Protein AF-0000000076757953 (afdb_homodimer)

pLDDT: mean 89.38, std 9.61, range [53.97, 97.31]

Structure (mmCIF, N/CA/C/O backbone):
data_AF-0000000076757953-model_v1
#
loop_
_entity.id
_entity.type
_entity.pdbx_description
1 polymer 'DNA-binding helix-turn-helix protein'
#
loop_
_atom_site.group_PDB
_atom_site.id
_atom_site.type_symbol
_atom_site.label_atom_id
_atom_site.label_alt_id
_atom_site.label_comp_id
_atom_site.label_asym_id
_atom_site.label_entity_id
_atom_site.label_seq_id
_atom_site.pdbx_PDB_ins_code
_atom_site.Cartn_x
_atom_site.Cartn_y
_atom_site.Cartn_z
_atom_site.occupancy
_atom_site.B_iso_or_equiv
_atom_site.auth_seq_id
_atom_site.auth_comp_id
_atom_site.auth_asym_id
_atom_site.auth_atom_id
_atom_site.pdbx_PDB_model_num
ATOM 1 N N . MET A 1 1 ? 3.426 8.18 -9.719 1 53.97 1 MET A N 1
ATOM 2 C CA . MET A 1 1 ? 2.107 8.039 -9.102 1 53.97 1 MET A CA 1
ATOM 3 C C . MET A 1 1 ? 1.828 9.188 -8.141 1 53.97 1 MET A C 1
ATOM 5 O O . MET A 1 1 ? 2.66 9.508 -7.289 1 53.97 1 MET A O 1
ATOM 9 N N . GLN A 1 2 ? 1.046 10.18 -8.5 1 62.84 2 GLN A N 1
ATOM 10 C CA . GLN A 1 2 ? 0.715 11.359 -7.707 1 62.84 2 GLN A CA 1
ATOM 11 C C . GLN A 1 2 ? -0.264 11.016 -6.59 1 62.84 2 GLN A C 1
ATOM 13 O O . GLN A 1 2 ? -1.259 10.328 -6.816 1 62.84 2 GLN A O 1
ATOM 18 N N . TYR A 1 3 ? 0.281 11.18 -5.305 1 82.81 3 TYR A N 1
ATOM 19 C CA . TYR A 1 3 ? -0.585 10.922 -4.16 1 82.81 3 TYR A CA 1
ATOM 20 C C . TYR A 1 3 ? -1.484 12.125 -3.881 1 82.81 3 TYR A C 1
ATOM 22 O O . TYR A 1 3 ? -1.346 12.781 -2.85 1 82.81 3 TYR A O 1
ATOM 30 N N . ILE A 1 4 ? -2.432 12.352 -4.867 1 85.38 4 ILE A N 1
ATOM 31 C CA . ILE A 1 4 ? -3.307 13.516 -4.832 1 85.38 4 ILE A CA 1
ATOM 32 C C . ILE A 1 4 ? -4.25 13.422 -3.637 1 85.38 4 ILE A C 1
ATOM 34 O O . ILE A 1 4 ? -4.504 14.414 -2.951 1 85.38 4 ILE A O 1
ATOM 38 N N . ARG A 1 5 ? -4.672 12.289 -3.346 1 90.56 5 ARG A N 1
ATOM 39 C CA . ARG A 1 5 ? -5.613 12.094 -2.25 1 90.56 5 ARG A CA 1
ATOM 40 C C . ARG A 1 5 ? -4.953 12.375 -0.904 1 90.56 5 ARG A C 1
ATOM 42 O O . ARG A 1 5 ? -5.59 12.922 0.004 1 90.56 5 ARG A O 1
ATOM 49 N N . ILE A 1 6 ? -3.73 12.023 -0.863 1 92.19 6 ILE A N 1
ATOM 50 C CA . ILE A 1 6 ? -3 12.258 0.378 1 92.19 6 ILE A CA 1
ATOM 51 C C . ILE A 1 6 ? -2.877 13.758 0.632 1 92.19 6 ILE A C 1
ATOM 53 O O . ILE A 1 6 ? -3.129 14.227 1.743 1 92.19 6 ILE A O 1
ATOM 57 N N . ARG A 1 7 ? -2.572 14.43 -0.395 1 92.38 7 ARG A N 1
ATOM 58 C CA . ARG A 1 7 ? -2.48 15.883 -0.299 1 92.38 7 ARG A CA 1
ATOM 59 C C . ARG A 1 7 ? -3.832 16.484 0.057 1 92.38 7 ARG A C 1
ATOM 61 O O . ARG A 1 7 ? -3.918 17.344 0.938 1 92.38 7 ARG A O 1
ATOM 68 N N . ASN A 1 8 ? -4.855 16.047 -0.659 1 94.25 8 ASN A N 1
ATOM 69 C CA . ASN A 1 8 ? -6.199 16.562 -0.419 1 94.25 8 ASN A CA 1
ATOM 70 C C . ASN A 1 8 ? -6.641 16.328 1.023 1 94.25 8 ASN A C 1
ATOM 72 O O . ASN A 1 8 ? -7.227 17.219 1.65 1 94.25 8 ASN A O 1
ATOM 76 N N . LEU A 1 9 ? -6.434 15.188 1.527 1 94.56 9 LEU A N 1
ATOM 77 C CA . LEU A 1 9 ? -6.793 14.859 2.902 1 94.56 9 LEU A CA 1
ATOM 78 C C . LEU A 1 9 ? -6.062 15.758 3.887 1 94.56 9 LEU A C 1
ATOM 80 O O . LEU A 1 9 ? -6.656 16.25 4.855 1 94.56 9 LEU A O 1
ATOM 84 N N . ARG A 1 10 ? -4.75 15.891 3.6 1 95.5 10 ARG A N 1
ATOM 85 C CA . ARG A 1 10 ? -3.963 16.766 4.465 1 95.5 10 ARG A CA 1
ATOM 86 C C . ARG A 1 10 ? -4.523 18.188 4.469 1 95.5 10 ARG A C 1
ATOM 88 O O . ARG A 1 10 ? -4.688 18.781 5.531 1 95.5 10 ARG A O 1
ATOM 95 N N . GLU A 1 11 ? -4.812 18.719 3.279 1 95.38 11 GLU A N 1
ATOM 96 C CA . GLU A 1 11 ? -5.348 20.062 3.137 1 95.38 11 GLU A CA 1
ATOM 97 C C . GLU A 1 11 ? -6.734 20.188 3.766 1 95.38 11 GLU A C 1
ATOM 99 O O . GLU A 1 11 ? -7.062 21.203 4.367 1 95.38 11 GLU A O 1
ATOM 104 N N . ASP A 1 12 ? -7.527 19.188 3.619 1 95.12 12 ASP A N 1
ATOM 105 C CA . ASP A 1 12 ? -8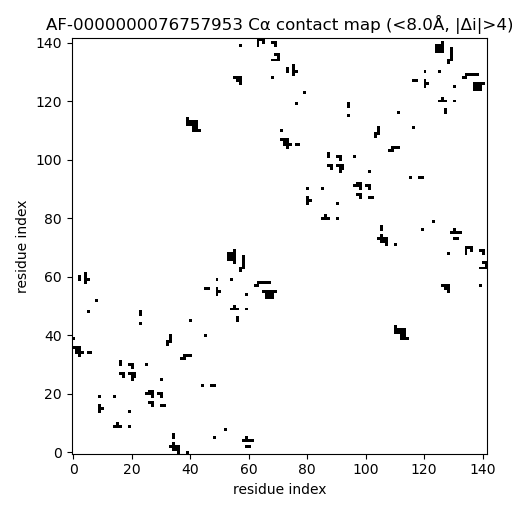.867 19.172 4.191 1 95.12 12 ASP A CA 1
ATOM 106 C C . ASP A 1 12 ? -8.82 19.281 5.715 1 95.12 12 ASP A C 1
ATOM 108 O O . ASP A 1 12 ? -9.742 19.812 6.332 1 95.12 12 ASP A O 1
ATOM 112 N N . MET A 1 13 ? -7.844 18.812 6.297 1 95.25 13 MET A N 1
ATOM 113 C CA . MET A 1 13 ? -7.668 18.875 7.742 1 95.25 13 MET A CA 1
ATOM 114 C C . MET A 1 13 ? -6.898 20.141 8.133 1 95.25 13 MET A C 1
ATOM 116 O O . MET A 1 13 ? -6.473 20.281 9.281 1 95.25 13 MET A O 1
ATOM 120 N N . ASP A 1 14 ? -6.52 20.922 7.137 1 96.5 14 ASP A N 1
ATOM 121 C CA . ASP A 1 14 ? -5.82 22.188 7.328 1 96.5 14 ASP A CA 1
ATOM 122 C C . ASP A 1 14 ? -4.426 21.953 7.91 1 96.5 14 ASP A C 1
ATOM 124 O O . ASP A 1 14 ? -3.986 22.703 8.781 1 96.5 14 ASP A O 1
ATOM 128 N N . MET A 1 15 ? -3.807 20.938 7.492 1 96.5 15 MET A N 1
ATOM 129 C CA . MET A 1 15 ? -2.457 20.609 7.949 1 96.5 15 MET A CA 1
ATOM 130 C C . MET A 1 15 ? -1.424 20.984 6.891 1 96.5 15 MET A C 1
ATOM 132 O O . MET A 1 15 ? -1.674 20.844 5.691 1 96.5 15 MET A O 1
ATOM 136 N N . THR A 1 16 ? -0.315 21.406 7.402 1 96.75 16 THR A N 1
ATOM 137 C CA . THR A 1 16 ? 0.81 21.672 6.512 1 96.75 16 THR A CA 1
ATOM 138 C C . THR A 1 16 ? 1.626 20.391 6.281 1 96.75 16 THR A C 1
ATOM 140 O O . THR A 1 16 ? 1.398 19.375 6.941 1 96.75 16 THR A O 1
ATOM 143 N N . GLN A 1 17 ? 2.518 20.484 5.305 1 95.94 17 GLN A N 1
ATOM 144 C CA . GLN A 1 17 ? 3.42 19.359 5.082 1 95.94 17 GLN A CA 1
ATOM 145 C C . GLN A 1 17 ? 4.281 19.094 6.316 1 95.94 17 GLN A C 1
ATOM 147 O O . GLN A 1 17 ? 4.562 17.938 6.645 1 95.94 17 GLN A O 1
ATOM 152 N N . THR A 1 18 ? 4.648 20.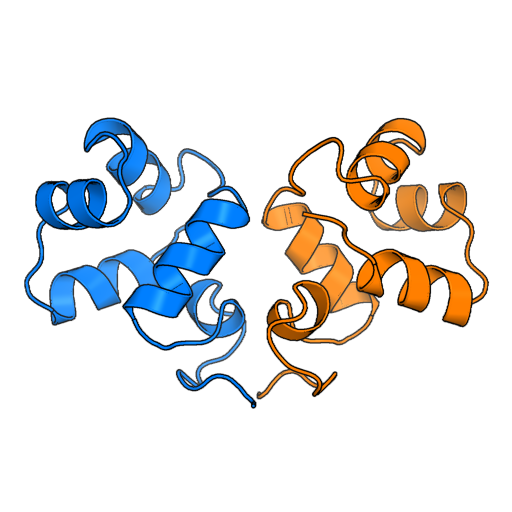203 6.953 1 97.19 18 THR A N 1
ATOM 153 C CA . THR A 1 18 ? 5.445 20.094 8.172 1 97.19 18 THR A CA 1
ATOM 154 C C . THR A 1 18 ? 4.668 19.391 9.273 1 97.19 18 THR A C 1
ATOM 156 O O . THR A 1 18 ? 5.215 18.531 9.969 1 97.19 18 THR A O 1
ATOM 159 N N . ASP A 1 19 ? 3.447 19.688 9.391 1 97.31 19 ASP A N 1
ATOM 160 C CA . ASP A 1 19 ? 2.586 19.062 10.391 1 97.31 19 ASP A CA 1
ATOM 161 C C . ASP A 1 19 ? 2.473 17.562 10.141 1 97.31 19 ASP A C 1
ATOM 163 O O . ASP A 1 19 ? 2.637 16.75 11.062 1 97.31 19 ASP A O 1
ATOM 167 N N . MET A 1 20 ? 2.215 17.234 8.977 1 96.31 20 MET A N 1
ATOM 168 C CA . MET A 1 20 ? 2.059 15.82 8.625 1 96.31 20 MET A CA 1
ATOM 169 C C . MET A 1 20 ? 3.369 15.07 8.812 1 96.31 20 MET A C 1
ATOM 171 O O . MET A 1 20 ? 3.371 13.922 9.273 1 96.31 20 MET A O 1
ATOM 175 N N . ALA A 1 21 ? 4.434 15.664 8.383 1 96.69 21 ALA A N 1
ATOM 176 C CA . ALA A 1 21 ? 5.75 15.055 8.555 1 96.69 21 ALA A CA 1
ATOM 177 C C . ALA A 1 21 ? 6.02 14.727 10.016 1 96.69 21 ALA A C 1
ATOM 179 O O . ALA A 1 21 ? 6.551 13.656 10.3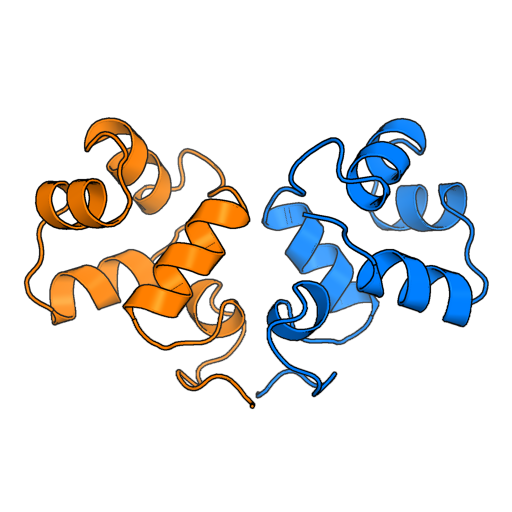28 1 96.69 21 ALA A O 1
ATOM 180 N N . LYS A 1 22 ? 5.594 15.609 10.875 1 96.94 22 LYS A N 1
ATOM 181 C CA . LYS A 1 22 ? 5.746 15.398 12.312 1 96.94 22 LYS A CA 1
ATOM 182 C C . LYS A 1 22 ? 4.914 14.203 12.781 1 96.94 22 LYS A C 1
ATOM 184 O O . LYS A 1 22 ? 5.391 13.383 13.57 1 96.94 22 LYS A O 1
ATOM 189 N N . VAL A 1 23 ? 3.727 14.156 12.289 1 95.31 23 VAL A N 1
ATOM 190 C CA . VAL A 1 23 ? 2.82 13.07 12.633 1 95.31 23 VAL A CA 1
ATOM 191 C C . VAL A 1 23 ? 3.438 11.734 12.227 1 95.31 23 VAL A C 1
ATOM 193 O O . VAL A 1 23 ? 3.32 10.742 12.945 1 95.31 23 VAL A O 1
ATOM 196 N N . LEU A 1 24 ? 4.078 11.703 11.094 1 94.94 24 LEU A N 1
ATOM 197 C CA . LEU A 1 24 ? 4.629 10.484 10.508 1 94.94 24 LEU A CA 1
ATOM 198 C C . LEU A 1 24 ? 6.055 10.242 11 1 94.94 24 LEU A C 1
ATOM 200 O O . LEU A 1 24 ? 6.66 9.219 10.68 1 94.94 24 LEU A O 1
ATOM 204 N N . PHE A 1 25 ? 6.613 11.156 11.68 1 96.12 25 PHE A N 1
ATOM 205 C CA . PHE A 1 25 ? 7.965 11.078 12.219 1 96.12 25 PHE A CA 1
ATOM 206 C C . PHE A 1 25 ? 8.992 11.016 11.086 1 96.12 25 PHE A C 1
ATOM 208 O O . PHE A 1 25 ? 9.898 10.18 11.109 1 96.12 25 PHE A O 1
ATOM 215 N N . ILE A 1 26 ? 8.836 11.812 10.156 1 94.38 26 ILE A N 1
ATOM 216 C CA . ILE A 1 26 ? 9.766 11.961 9.039 1 94.38 26 ILE A CA 1
ATOM 217 C C . ILE A 1 26 ? 10.039 13.445 8.797 1 94.38 26 ILE A C 1
ATOM 219 O O . ILE A 1 26 ? 9.422 14.305 9.422 1 94.38 26 ILE A O 1
ATOM 223 N N . SER A 1 27 ? 10.961 13.695 7.922 1 95.94 27 SER A N 1
ATOM 224 C CA . SER A 1 27 ? 11.281 15.078 7.59 1 95.94 27 SER A CA 1
ATOM 225 C C . SER A 1 27 ? 10.258 15.664 6.617 1 95.94 27 SER A C 1
ATOM 227 O O . SER A 1 27 ? 9.664 14.93 5.82 1 95.94 27 SER A O 1
ATOM 229 N N . GLN A 1 28 ? 10.094 16.969 6.738 1 95.94 28 GLN A N 1
ATOM 230 C CA . GLN A 1 28 ? 9.211 17.672 5.812 1 95.94 28 GLN A CA 1
ATOM 231 C C . GLN A 1 28 ? 9.641 17.438 4.363 1 95.94 28 GLN A C 1
ATOM 233 O O . GLN A 1 28 ? 8.797 17.281 3.48 1 95.94 28 GLN A O 1
ATOM 238 N N . ARG A 1 29 ? 10.875 17.406 4.176 1 95 29 ARG A N 1
ATOM 239 C CA . ARG A 1 29 ? 11.406 17.188 2.838 1 95 29 ARG A CA 1
ATOM 240 C C . ARG A 1 29 ? 10.969 15.828 2.297 1 95 29 ARG A C 1
ATOM 242 O O . ARG A 1 29 ? 10.508 15.727 1.156 1 95 29 ARG A O 1
ATOM 249 N N . THR A 1 30 ? 11.148 14.828 3.068 1 93 30 THR A N 1
ATOM 250 C CA . THR A 1 30 ? 10.758 13.477 2.691 1 93 30 THR A CA 1
ATOM 251 C C . THR A 1 30 ? 9.266 13.414 2.379 1 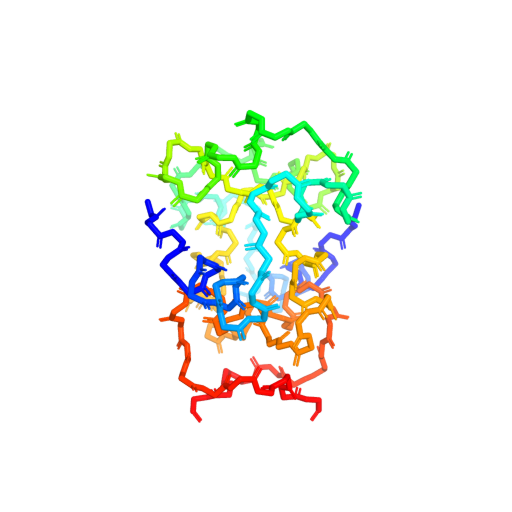93 30 THR A C 1
ATOM 253 O O . THR A 1 30 ? 8.859 12.828 1.369 1 93 30 THR A O 1
ATOM 256 N N . TYR A 1 31 ? 8.508 14.016 3.232 1 93.88 31 TYR A N 1
ATOM 257 C CA . TYR A 1 31 ? 7.066 14.031 3.039 1 93.88 31 TYR A CA 1
ATOM 258 C C . TYR A 1 31 ? 6.695 14.727 1.737 1 93.88 31 TYR A C 1
ATOM 260 O O . TYR A 1 31 ? 5.836 14.25 0.992 1 93.88 31 TYR A O 1
ATOM 268 N N . SER A 1 32 ? 7.297 15.836 1.492 1 92.38 32 SER A N 1
ATOM 269 C CA . SER A 1 32 ? 7.039 16.594 0.268 1 92.38 32 SER A CA 1
ATOM 270 C C . SER A 1 32 ? 7.332 15.75 -0.97 1 92.38 32 SER A C 1
ATOM 272 O O . SER A 1 32 ? 6.594 15.797 -1.953 1 92.38 32 SER A O 1
ATOM 274 N N . TYR A 1 33 ? 8.352 14.961 -0.863 1 89.62 33 TYR A N 1
ATOM 275 C CA . TYR A 1 33 ? 8.711 14.07 -1.96 1 89.62 33 TYR A CA 1
ATOM 276 C C . TYR A 1 33 ? 7.613 13.047 -2.211 1 89.62 33 TYR A C 1
ATOM 278 O O . TYR A 1 33 ? 7.324 12.703 -3.361 1 89.62 33 TYR A O 1
ATOM 286 N N . TYR A 1 34 ? 7.055 12.555 -1.206 1 87.88 34 TYR A N 1
ATOM 287 C CA . TYR A 1 34 ? 5.977 11.578 -1.339 1 87.88 34 TYR A CA 1
ATOM 288 C C . TYR A 1 34 ? 4.77 12.195 -2.039 1 87.88 34 TYR A C 1
ATOM 290 O O . TYR A 1 34 ? 4.227 11.609 -2.98 1 87.88 34 TYR A O 1
ATOM 298 N N . GLU A 1 35 ? 4.387 13.391 -1.671 1 89 35 GLU A N 1
ATOM 299 C CA . GLU A 1 35 ? 3.195 14.023 -2.225 1 89 35 GLU A CA 1
ATOM 300 C C . GLU A 1 35 ? 3.412 14.438 -3.678 1 89 35 GLU A C 1
ATOM 302 O O . GLU A 1 35 ? 2.479 14.414 -4.48 1 89 35 GLU A O 1
ATOM 307 N N . SER A 1 36 ? 4.609 14.75 -3.982 1 84.75 36 SER A N 1
ATOM 308 C CA . SER A 1 36 ? 4.914 15.242 -5.32 1 84.75 36 SER A CA 1
ATOM 309 C C . SER A 1 36 ? 5.094 14.094 -6.305 1 84.75 36 SER A C 1
ATOM 311 O O . SER A 1 36 ? 5.129 14.312 -7.52 1 84.75 36 SER A O 1
ATOM 313 N N . GLY A 1 37 ? 5.098 12.953 -5.852 1 78.19 37 GLY A N 1
ATOM 314 C CA . GLY A 1 37 ? 5.27 11.789 -6.707 1 78.19 37 GLY A CA 1
ATOM 315 C C . GLY A 1 37 ? 6.719 11.516 -7.055 1 78.19 37 GLY A C 1
ATOM 316 O O . GLY A 1 37 ? 7.012 10.703 -7.938 1 78.19 37 GLY A O 1
ATOM 31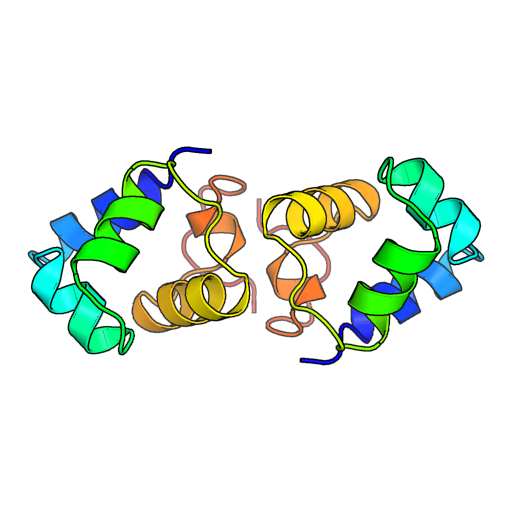7 N N . GLY A 1 38 ? 7.508 12.203 -6.52 1 72.5 38 GLY A N 1
ATOM 318 C CA . GLY A 1 38 ? 8.93 12 -6.762 1 72.5 38 GLY A CA 1
ATOM 319 C C . GLY A 1 38 ? 9.414 10.633 -6.309 1 72.5 38 GLY A C 1
ATOM 320 O O . GLY A 1 38 ? 10.32 10.055 -6.922 1 72.5 38 GLY A O 1
ATOM 321 N N . HIS A 1 39 ? 8.883 10.133 -5.277 1 76.38 39 HIS A N 1
ATOM 322 C CA . HIS A 1 39 ? 9.227 8.82 -4.734 1 76.38 39 HIS A CA 1
ATOM 323 C C . HIS A 1 39 ? 7.969 8.016 -4.402 1 76.38 39 HIS A C 1
ATOM 325 O O . HIS A 1 39 ? 6.938 8.594 -4.043 1 76.38 39 HIS A O 1
ATOM 331 N N . ASP A 1 40 ? 8.203 6.805 -4.605 1 81.06 40 ASP A N 1
ATOM 332 C CA . ASP A 1 40 ? 7.129 5.938 -4.129 1 81.06 40 ASP A CA 1
ATOM 333 C C . ASP A 1 40 ? 7.055 5.945 -2.602 1 81.06 40 ASP A C 1
ATOM 335 O O . ASP A 1 40 ? 8.086 5.961 -1.926 1 81.06 40 ASP A O 1
ATOM 339 N N . ILE A 1 41 ? 5.902 6.133 -2.09 1 87.38 41 ILE A N 1
ATOM 340 C CA . ILE A 1 41 ? 5.711 6.062 -0.645 1 87.38 41 ILE A CA 1
ATOM 341 C C . ILE A 1 41 ? 5.871 4.617 -0.173 1 87.38 41 ILE A C 1
ATOM 343 O O . ILE A 1 41 ? 5.223 3.711 -0.696 1 87.38 41 ILE A O 1
ATOM 347 N N . PRO A 1 42 ? 6.781 4.488 0.732 1 87.69 42 PRO A N 1
ATOM 348 C CA . PRO A 1 42 ? 6.902 3.139 1.288 1 87.69 42 PRO A CA 1
ATOM 349 C C . PRO A 1 42 ? 5.605 2.641 1.92 1 87.69 42 PRO A C 1
ATOM 351 O O . PRO A 1 42 ? 4.84 3.436 2.475 1 87.69 42 PRO A O 1
ATOM 354 N N . THR A 1 43 ? 5.43 1.325 1.854 1 89.56 43 THR A N 1
ATOM 355 C CA . THR A 1 43 ? 4.199 0.711 2.346 1 89.56 43 THR A CA 1
ATOM 356 C C . THR A 1 43 ? 3.953 1.09 3.805 1 89.56 43 THR A C 1
ATOM 358 O O . THR A 1 43 ? 2.824 1.404 4.188 1 89.56 43 THR A O 1
ATOM 361 N N . GLU A 1 44 ? 4.996 1.108 4.59 1 88.44 44 GLU A N 1
ATOM 362 C CA . GLU A 1 44 ? 4.859 1.42 6.012 1 88.44 44 GLU A CA 1
ATOM 363 C C . GLU A 1 44 ? 4.309 2.828 6.215 1 88.44 44 GLU A C 1
ATOM 365 O O . GLU A 1 44 ? 3.471 3.051 7.09 1 88.44 44 GLU A O 1
ATOM 370 N N . VAL A 1 45 ? 4.77 3.721 5.469 1 91.06 45 VAL A N 1
ATOM 371 C CA . VAL A 1 45 ? 4.332 5.109 5.566 1 91.06 45 VAL A CA 1
ATOM 372 C C . VAL A 1 45 ? 2.893 5.234 5.074 1 91.06 45 VAL A C 1
ATOM 374 O O . VAL A 1 45 ? 2.082 5.938 5.68 1 91.06 45 VAL A O 1
ATOM 377 N N . LEU A 1 46 ? 2.648 4.543 4.031 1 91.94 46 LEU A N 1
ATOM 378 C CA . LEU A 1 46 ? 1.307 4.551 3.461 1 91.94 46 LEU A CA 1
ATOM 379 C C . LEU A 1 46 ? 0.281 4.059 4.477 1 91.94 46 LEU A C 1
ATOM 381 O O . LEU A 1 46 ? -0.799 4.637 4.605 1 91.94 46 LEU A O 1
ATOM 385 N N . VAL A 1 47 ? 0.629 3.033 5.172 1 92.31 47 VAL A N 1
ATOM 386 C CA . VAL A 1 47 ? -0.256 2.457 6.18 1 92.31 47 VAL A CA 1
ATOM 387 C C . VAL A 1 47 ? -0.464 3.453 7.316 1 92.31 47 VAL A C 1
ATOM 389 O O . VAL A 1 47 ? -1.587 3.633 7.793 1 92.31 47 VAL A O 1
ATOM 392 N N . ARG A 1 48 ? 0.56 4.117 7.699 1 93.94 48 ARG A N 1
ATOM 393 C CA . ARG A 1 48 ? 0.454 5.113 8.766 1 93.94 48 ARG A CA 1
ATOM 394 C C . ARG A 1 48 ? -0.456 6.262 8.344 1 93.94 48 ARG A C 1
ATOM 396 O O . ARG A 1 48 ? -1.246 6.758 9.156 1 93.94 48 ARG A O 1
ATOM 403 N N . ILE A 1 49 ? -0.263 6.664 7.148 1 94.44 49 ILE A N 1
ATOM 404 C CA . ILE A 1 49 ? -1.103 7.734 6.621 1 94.44 49 ILE A CA 1
ATOM 405 C C . ILE A 1 49 ? -2.564 7.293 6.625 1 94.44 49 ILE A C 1
ATOM 407 O O . ILE A 1 49 ? -3.441 8.031 7.078 1 94.44 49 ILE A O 1
ATOM 411 N N . ALA A 1 50 ? -2.801 6.145 6.137 1 94.94 50 ALA A N 1
ATOM 412 C CA . ALA A 1 50 ? -4.156 5.598 6.09 1 94.94 50 ALA A CA 1
ATOM 413 C C . ALA A 1 50 ? -4.762 5.523 7.488 1 94.94 50 ALA A C 1
ATOM 415 O O . ALA A 1 50 ? -5.934 5.855 7.684 1 94.94 50 ALA A O 1
ATOM 416 N N . ASP A 1 51 ? -3.99 5.102 8.445 1 94.5 51 ASP A N 1
ATOM 417 C CA . ASP A 1 51 ? -4.449 4.996 9.828 1 94.5 51 ASP A CA 1
ATOM 418 C C . ASP A 1 51 ? -4.781 6.371 10.406 1 94.5 51 ASP A C 1
ATOM 420 O O . ASP A 1 51 ? -5.789 6.535 11.094 1 94.5 51 ASP A O 1
ATOM 424 N N . PHE A 1 52 ? -3.877 7.238 10.078 1 95.12 52 PHE A N 1
ATOM 425 C CA . PHE A 1 52 ? -4.059 8.594 10.594 1 95.12 52 PHE A CA 1
ATOM 426 C C . PHE A 1 52 ? -5.383 9.18 10.109 1 95.12 52 PHE A C 1
ATOM 428 O O . PHE A 1 52 ? -6.129 9.766 10.898 1 95.12 52 PHE A O 1
ATOM 435 N N . TYR A 1 53 ? -5.715 8.977 8.867 1 94.44 53 TYR A N 1
ATOM 436 C CA . TYR A 1 53 ? -6.918 9.547 8.273 1 94.44 53 TYR A CA 1
ATOM 437 C C . TYR A 1 53 ? -8.102 8.594 8.422 1 94.44 53 TYR A C 1
ATOM 439 O O . TYR A 1 53 ? -9.227 8.938 8.062 1 94.44 53 TYR A O 1
ATOM 447 N N . GLN A 1 54 ? -7.855 7.422 8.891 1 94.31 54 GLN A N 1
ATOM 448 C CA . GLN A 1 54 ? -8.883 6.406 9.07 1 94.31 54 GLN A CA 1
ATOM 449 C C . GLN A 1 54 ? -9.539 6.047 7.734 1 94.31 54 GLN A C 1
ATOM 451 O O . GLN A 1 54 ? -10.766 6 7.633 1 94.31 54 GLN A O 1
ATOM 456 N N . VAL A 1 55 ? -8.758 5.816 6.793 1 94.12 55 VAL A N 1
ATOM 457 C CA . VAL A 1 55 ? -9.195 5.406 5.465 1 94.12 55 VAL A CA 1
ATOM 458 C C . VAL A 1 55 ? -8.453 4.141 5.043 1 94.12 55 VAL A C 1
ATOM 460 O O . VAL A 1 55 ? -7.531 3.695 5.734 1 94.12 55 VAL A O 1
ATOM 463 N N . SER A 1 56 ? -8.953 3.613 3.928 1 93.69 56 SER A N 1
ATOM 464 C CA . SER A 1 56 ? -8.258 2.447 3.393 1 93.69 56 SER A CA 1
ATOM 465 C C . SER A 1 56 ? -7.043 2.859 2.572 1 93.69 56 SER A C 1
ATOM 467 O O . SER A 1 56 ? -6.973 3.986 2.078 1 93.69 56 SER A O 1
ATOM 469 N N . VAL A 1 57 ? -6.047 1.982 2.482 1 93.31 57 VAL A N 1
ATOM 470 C CA . VAL A 1 57 ? -4.891 2.207 1.625 1 93.31 57 VAL A CA 1
ATOM 471 C C . VAL A 1 57 ? -5.336 2.291 0.167 1 93.31 57 VAL A C 1
ATOM 473 O O . V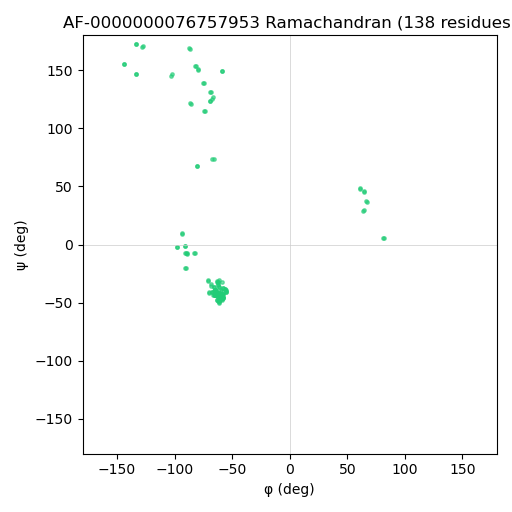AL A 1 57 ? -4.812 3.104 -0.602 1 93.31 57 VAL A O 1
ATOM 476 N N . ASP A 1 58 ? -6.352 1.566 -0.13 1 94 58 ASP A N 1
ATOM 477 C CA . ASP A 1 58 ? -6.895 1.592 -1.484 1 94 58 ASP A CA 1
ATOM 478 C C . ASP A 1 58 ? -7.457 2.971 -1.826 1 94 58 ASP A C 1
ATOM 480 O O . ASP A 1 58 ? -7.328 3.436 -2.961 1 94 58 ASP A O 1
ATOM 484 N N . TYR A 1 59 ? -8.062 3.533 -0.872 1 93.44 59 TYR A N 1
ATOM 485 C CA . TYR A 1 59 ? -8.586 4.875 -1.087 1 93.44 59 TYR A CA 1
ATOM 486 C C . TYR A 1 59 ? -7.457 5.863 -1.367 1 93.44 59 TYR A C 1
ATOM 488 O O . TYR A 1 59 ? -7.547 6.668 -2.297 1 93.44 59 TYR A O 1
ATOM 496 N N . LEU A 1 60 ? -6.355 5.73 -0.594 1 92.75 60 LEU A N 1
ATOM 497 C CA . LEU A 1 60 ? -5.215 6.625 -0.751 1 92.75 60 LEU A CA 1
ATOM 498 C C . LEU A 1 60 ? -4.594 6.473 -2.135 1 92.75 60 LEU A C 1
ATOM 500 O O . LEU A 1 60 ? -4.105 7.445 -2.713 1 92.75 60 LEU A O 1
ATOM 504 N N . LEU A 1 61 ? -4.691 5.273 -2.631 1 91.12 61 LEU A N 1
ATOM 505 C CA . LEU A 1 61 ? -4.039 4.953 -3.895 1 91.12 61 LEU A CA 1
ATOM 506 C C . LEU A 1 61 ? -5.004 5.129 -5.062 1 91.12 61 LEU A C 1
ATOM 508 O O . LEU A 1 61 ? -4.727 4.668 -6.176 1 91.12 61 LEU A O 1
ATOM 512 N N . ASN A 1 62 ? -6.117 5.676 -4.852 1 89.88 62 ASN A N 1
ATOM 513 C CA . ASN A 1 62 ? -7.129 5.965 -5.859 1 89.88 62 ASN A CA 1
ATOM 514 C C . ASN A 1 62 ? -7.676 4.684 -6.484 1 89.88 62 ASN A C 1
ATOM 516 O O . ASN A 1 62 ? -8.023 4.668 -7.668 1 89.88 62 ASN A O 1
ATOM 520 N N . ARG A 1 63 ? -7.664 3.68 -5.75 1 90.31 63 ARG A N 1
ATOM 521 C CA . ARG A 1 63 ? -8.188 2.414 -6.254 1 90.31 63 ARG A CA 1
ATOM 522 C C . ARG A 1 63 ? -9.672 2.271 -5.949 1 90.31 63 ARG A C 1
ATOM 524 O O . ARG A 1 63 ? -10.352 1.43 -6.539 1 90.31 63 ARG A O 1
ATOM 531 N N . THR A 1 64 ? -10.125 3.037 -4.98 1 90.62 64 THR A N 1
ATOM 532 C CA . THR A 1 64 ? -11.539 3.088 -4.613 1 90.62 64 THR A CA 1
ATOM 533 C C . THR A 1 64 ? -11.938 4.5 -4.195 1 90.62 64 THR A C 1
ATOM 535 O O . THR A 1 64 ? -11.094 5.285 -3.756 1 90.62 64 THR A O 1
ATOM 538 N N . ASP A 1 65 ? -13.148 4.785 -4.328 1 90.81 65 ASP A N 1
ATOM 539 C CA . ASP A 1 65 ? -13.641 6.094 -3.908 1 90.81 65 ASP A CA 1
ATOM 540 C C . ASP A 1 65 ? -14.266 6.027 -2.514 1 90.81 65 ASP A C 1
ATOM 542 O O . ASP A 1 65 ? -14.648 7.055 -1.948 1 90.81 65 ASP A O 1
ATOM 546 N N . LYS A 1 66 ? -14.297 4.82 -1.963 1 89.88 66 LYS A N 1
ATOM 547 C CA . LYS A 1 66 ? -14.812 4.66 -0.604 1 89.88 66 LYS A CA 1
ATOM 548 C C . LYS A 1 66 ? -13.711 4.906 0.427 1 89.88 66 LYS A C 1
ATOM 550 O O . LYS A 1 66 ? -12.688 4.223 0.427 1 89.88 66 LYS A O 1
ATOM 555 N N . ARG A 1 67 ? -13.891 5.859 1.313 1 84.25 67 ARG A N 1
ATOM 556 C CA . ARG A 1 67 ? -12.898 6.262 2.301 1 84.25 67 ARG A CA 1
ATOM 557 C C . ARG A 1 67 ? -12.664 5.156 3.324 1 84.25 67 ARG A C 1
ATOM 559 O O . ARG A 1 67 ? -11.516 4.891 3.709 1 84.25 67 ARG A O 1
ATOM 566 N N . GLU A 1 68 ? -13.805 4.512 3.734 1 77.06 68 GLU A N 1
ATOM 567 C CA . GLU A 1 68 ? -13.773 3.584 4.859 1 77.06 68 GLU A CA 1
ATOM 568 C C . GLU A 1 68 ? -13.117 2.264 4.469 1 77.06 68 GLU A C 1
ATOM 570 O O . GLU A 1 68 ? -13.25 1.809 3.332 1 77.06 68 GLU A O 1
ATOM 575 N N . MET A 1 69 ? -12.305 1.838 5.512 1 70.75 69 MET A N 1
ATOM 576 C CA . MET A 1 69 ? -11.766 0.492 5.352 1 70.75 69 MET A CA 1
ATOM 577 C C . MET A 1 69 ? -12.875 -0.553 5.418 1 70.75 69 MET A C 1
ATOM 579 O O . MET A 1 69 ? -13.812 -0.419 6.203 1 70.75 69 MET A O 1
ATOM 583 N N . ASN A 1 70 ? -12.773 -1.323 4.301 1 60.03 70 ASN A N 1
ATOM 584 C CA . ASN A 1 70 ? -13.773 -2.383 4.363 1 60.03 70 ASN A CA 1
ATOM 585 C C . ASN A 1 70 ? -13.469 -3.371 5.488 1 60.03 70 ASN A C 1
ATOM 587 O O . ASN A 1 70 ? -12.664 -4.285 5.316 1 60.03 70 ASN A O 1
ATOM 591 N N . ARG A 1 71 ? -13.688 -2.973 6.645 1 56.91 71 ARG A N 1
ATOM 592 C CA . ARG A 1 71 ? -13.57 -3.924 7.746 1 56.91 71 ARG A CA 1
ATOM 593 C C . ARG A 1 71 ? -14.594 -5.047 7.613 1 56.91 71 ARG A C 1
ATOM 595 O O . ARG A 1 71 ? -15.68 -4.84 7.066 1 56.91 71 ARG A O 1
ATOM 602 N N . MET B 1 1 ? 7.707 -6.422 8.414 1 54.06 1 MET B N 1
ATOM 603 C CA . MET B 1 1 ? 6.309 -6.715 8.109 1 54.06 1 MET B CA 1
ATOM 604 C C . MET B 1 1 ? 6.195 -7.922 7.188 1 54.06 1 MET B C 1
ATOM 606 O O . MET B 1 1 ? 6.895 -8 6.176 1 54.06 1 MET B O 1
ATOM 610 N N . GLN B 1 2 ? 5.855 -9.086 7.691 1 63.03 2 GLN B N 1
ATOM 611 C CA . GLN B 1 2 ? 5.734 -10.344 6.957 1 63.03 2 GLN B CA 1
ATOM 612 C C . GLN B 1 2 ? 4.48 -10.359 6.086 1 63.03 2 GLN B C 1
ATOM 614 O O . GLN B 1 2 ? 3.398 -9.992 6.547 1 63.03 2 GLN B O 1
ATOM 619 N N . TYR B 1 3 ? 4.754 -10.406 4.695 1 82.69 3 TYR B N 1
ATOM 620 C CA . TYR B 1 3 ? 3.625 -10.469 3.773 1 82.69 3 TYR B CA 1
ATOM 621 C C . TYR B 1 3 ? 3.094 -11.891 3.654 1 82.69 3 TYR B C 1
ATOM 623 O O . TYR B 1 3 ? 3.199 -12.508 2.596 1 82.69 3 TYR B O 1
ATOM 631 N N . ILE B 1 4 ? 2.498 -12.352 4.812 1 85.44 4 ILE B N 1
ATOM 632 C CA . ILE B 1 4 ? 2.029 -13.734 4.926 1 85.44 4 ILE B CA 1
ATOM 633 C C . ILE B 1 4 ? 0.871 -13.961 3.957 1 85.44 4 ILE B C 1
ATOM 635 O O . ILE B 1 4 ? 0.796 -15.008 3.307 1 85.44 4 ILE B O 1
ATOM 639 N N . ARG B 1 5 ? 0.075 -13.023 3.795 1 90.44 5 ARG B N 1
ATOM 640 C CA . ARG B 1 5 ? -1.09 -13.164 2.926 1 90.44 5 ARG B CA 1
ATOM 641 C C . ARG B 1 5 ? -0.671 -13.273 1.463 1 90.44 5 ARG B C 1
ATOM 643 O O . ARG B 1 5 ? -1.289 -14.008 0.688 1 90.44 5 ARG B O 1
ATOM 650 N N . ILE B 1 6 ? 0.353 -12.586 1.183 1 92.12 6 ILE B N 1
ATOM 651 C CA . ILE B 1 6 ? 0.846 -12.625 -0.19 1 92.12 6 ILE B CA 1
ATOM 652 C C . ILE B 1 6 ? 1.362 -14.023 -0.512 1 92.12 6 ILE B C 1
ATOM 654 O O . ILE B 1 6 ? 1.042 -14.586 -1.563 1 92.12 6 ILE B O 1
ATOM 658 N N . ARG B 1 7 ? 2.059 -14.531 0.412 1 92.31 7 ARG B N 1
ATOM 659 C CA . ARG B 1 7 ? 2.562 -15.891 0.253 1 92.31 7 ARG B CA 1
ATOM 660 C C . ARG B 1 7 ? 1.416 -16.891 0.164 1 92.31 7 ARG B C 1
ATOM 662 O O . ARG B 1 7 ? 1.414 -17.766 -0.705 1 92.31 7 ARG B O 1
ATOM 669 N N . ASN B 1 8 ? 0.479 -16.766 1.082 1 94.12 8 ASN B N 1
ATOM 670 C CA . ASN B 1 8 ? -0.667 -17.672 1.109 1 94.12 8 ASN B CA 1
ATOM 671 C C . ASN B 1 8 ? -1.446 -17.625 -0.202 1 94.12 8 ASN B C 1
ATOM 673 O O . ASN B 1 8 ? -1.854 -18.656 -0.722 1 94.12 8 ASN B O 1
ATOM 677 N N . LEU B 1 9 ? -1.708 -16.484 -0.697 1 94.5 9 LEU B N 1
ATOM 678 C CA . LEU B 1 9 ? -2.428 -16.328 -1.956 1 94.5 9 LEU B CA 1
ATOM 679 C C . LEU B 1 9 ? -1.677 -17 -3.102 1 94.5 9 LEU B C 1
ATOM 681 O O . LEU B 1 9 ? -2.283 -17.672 -3.938 1 94.5 9 LEU B O 1
ATOM 685 N N . ARG B 1 10 ? -0.368 -16.719 -3.096 1 95.5 10 ARG B N 1
ATOM 686 C CA . ARG B 1 10 ? 0.449 -17.344 -4.133 1 95.5 10 ARG B CA 1
ATOM 687 C C . ARG B 1 10 ? 0.354 -18.859 -4.066 1 95.5 10 ARG B C 1
ATOM 689 O O . ARG B 1 10 ? 0.165 -19.531 -5.09 1 95.5 10 ARG B O 1
ATOM 696 N N . GLU B 1 11 ? 0.5 -19.422 -2.867 1 95.38 11 GLU B N 1
ATOM 697 C CA . GLU B 1 11 ? 0.445 -20.875 -2.658 1 95.38 11 GLU B CA 1
ATOM 698 C C . GLU B 1 11 ? -0.939 -21.422 -2.986 1 95.38 11 GLU B C 1
ATOM 700 O O . GLU B 1 11 ? -1.062 -22.516 -3.535 1 95.38 11 GLU B O 1
ATOM 705 N N . ASP B 1 12 ? -1.961 -20.719 -2.637 1 95.06 12 ASP B N 1
ATOM 706 C CA . ASP B 1 12 ? -3.338 -21.109 -2.916 1 95.06 12 ASP B CA 1
ATOM 707 C C . ASP B 1 12 ? -3.572 -21.266 -4.418 1 95.06 12 ASP B C 1
ATOM 709 O O . ASP B 1 12 ? -4.395 -22.078 -4.844 1 95.06 12 ASP B O 1
ATOM 713 N N . MET B 1 13 ? -2.918 -20.531 -5.176 1 95.19 13 MET B N 1
ATOM 714 C CA . MET B 1 13 ? -3.031 -20.594 -6.633 1 95.19 13 MET B CA 1
ATOM 715 C C . MET B 1 13 ? -2.016 -21.578 -7.211 1 95.19 13 MET B C 1
ATOM 717 O O . MET B 1 13 ? -1.82 -21.625 -8.43 1 95.19 13 MET B O 1
ATOM 721 N N . ASP B 1 14 ? -1.212 -22.172 -6.348 1 96.44 14 ASP B N 1
ATOM 722 C CA . ASP B 1 14 ? -0.217 -23.172 -6.715 1 96.44 14 ASP B CA 1
ATOM 723 C C . ASP B 1 14 ? 0.892 -22.562 -7.562 1 96.44 14 ASP B C 1
ATOM 725 O O . ASP B 1 14 ? 1.354 -23.172 -8.531 1 96.44 14 ASP B O 1
ATOM 729 N N . MET B 1 15 ? 1.238 -21.375 -7.258 1 96.44 15 MET B N 1
ATOM 730 C CA . MET B 1 15 ? 2.305 -20.688 -7.973 1 96.44 15 MET B CA 1
ATOM 731 C C . MET B 1 15 ? 3.598 -20.688 -7.164 1 96.44 15 MET B C 1
ATOM 733 O O . MET B 1 15 ? 3.566 -20.578 -5.938 1 96.44 15 MET B O 1
ATOM 737 N N . THR B 1 16 ? 4.645 -20.75 -7.902 1 96.69 16 THR B N 1
ATOM 738 C CA . THR B 1 16 ? 5.953 -20.625 -7.277 1 96.69 16 THR B CA 1
ATOM 739 C C . THR B 1 16 ? 6.367 -19.172 -7.18 1 96.69 16 THR B C 1
ATOM 741 O O . THR B 1 16 ? 5.707 -18.281 -7.742 1 96.69 16 THR B O 1
ATOM 744 N N . GLN B 1 17 ? 7.434 -18.953 -6.418 1 95.94 17 GLN B N 1
ATOM 745 C CA . GLN B 1 17 ? 7.977 -17.594 -6.355 1 95.94 17 GLN B CA 1
ATOM 746 C C . GLN B 1 17 ? 8.438 -17.125 -7.734 1 95.94 17 GLN B C 1
ATOM 748 O O . GLN B 1 17 ? 8.281 -15.961 -8.078 1 95.94 17 GLN B O 1
ATOM 753 N N . THR B 1 18 ? 8.992 -18.094 -8.469 1 97.12 18 THR B N 1
ATOM 754 C CA . THR B 1 18 ? 9.445 -17.797 -9.82 1 97.12 18 THR B CA 1
ATOM 755 C C . THR B 1 18 ? 8.273 -17.391 -10.711 1 97.12 18 THR B C 1
ATOM 757 O O . THR B 1 18 ? 8.383 -16.422 -11.484 1 97.12 18 THR B O 1
ATOM 760 N N . ASP B 1 19 ? 7.203 -18.062 -10.586 1 97.31 19 ASP B N 1
ATOM 761 C CA . ASP B 1 19 ? 6 -17.75 -11.359 1 97.31 19 ASP B CA 1
ATOM 762 C C . ASP B 1 19 ? 5.488 -16.344 -11.047 1 97.31 19 ASP B C 1
ATOM 764 O O . ASP B 1 19 ? 5.207 -15.57 -11.961 1 97.31 19 ASP B O 1
ATOM 768 N N . MET B 1 20 ? 5.398 -16.078 -9.844 1 96.25 20 MET B N 1
ATOM 769 C CA . MET B 1 20 ? 4.895 -14.773 -9.422 1 96.25 20 MET B CA 1
ATOM 770 C C . MET B 1 20 ? 5.848 -13.664 -9.852 1 96.25 20 MET B C 1
ATOM 772 O O . MET B 1 20 ? 5.406 -12.594 -10.273 1 96.25 20 MET B O 1
ATOM 776 N N . ALA B 1 21 ? 7.105 -13.898 -9.68 1 96.69 21 ALA B N 1
ATOM 777 C CA . ALA B 1 21 ? 8.109 -12.93 -10.102 1 96.69 21 ALA B CA 1
ATOM 778 C C . ALA B 1 21 ? 7.949 -12.578 -11.578 1 96.69 21 ALA B C 1
ATOM 780 O O . ALA B 1 21 ? 8.055 -11.414 -11.961 1 96.69 21 ALA B O 1
ATOM 781 N N . LYS B 1 22 ? 7.652 -13.578 -12.352 1 96.88 22 LYS B N 1
ATOM 782 C CA . LYS B 1 22 ? 7.426 -13.383 -13.781 1 96.88 22 LYS B CA 1
ATOM 783 C C . LYS B 1 22 ? 6.195 -12.516 -14.031 1 96.88 22 LYS B C 1
ATOM 785 O O . LYS B 1 22 ? 6.219 -11.617 -14.883 1 96.88 22 LYS B O 1
ATOM 790 N N . VAL B 1 23 ? 5.188 -12.82 -13.289 1 95.31 23 VAL B N 1
ATOM 791 C CA . VAL B 1 23 ? 3.939 -12.07 -13.406 1 95.31 23 VAL B CA 1
ATOM 792 C C . VAL B 1 23 ? 4.188 -10.602 -13.094 1 95.31 23 VAL B C 1
ATOM 794 O O . VAL B 1 23 ? 3.625 -9.719 -13.75 1 95.31 23 VAL B O 1
ATOM 797 N N . LEU B 1 24 ? 5.004 -10.336 -12.125 1 94.94 24 LEU B N 1
ATOM 798 C CA . LEU B 1 24 ? 5.262 -8.984 -11.641 1 94.94 24 LEU B CA 1
ATOM 799 C C . LEU B 1 24 ? 6.41 -8.336 -12.406 1 94.94 24 LEU B C 1
ATOM 801 O O . LEU B 1 24 ? 6.727 -7.168 -12.188 1 94.94 24 LEU B O 1
ATOM 805 N N . PHE B 1 25 ? 7.07 -9.055 -13.219 1 96.06 25 PHE B N 1
ATOM 806 C CA . PHE B 1 25 ? 8.195 -8.586 -14.023 1 96.06 25 PHE B CA 1
ATOM 807 C C . PHE B 1 25 ? 9.359 -8.172 -13.133 1 96.06 25 PHE B C 1
ATOM 809 O O . PHE B 1 25 ? 9.945 -7.109 -13.32 1 96.06 25 PHE B O 1
ATOM 816 N N . ILE B 1 26 ? 9.656 -8.953 -12.211 1 94.38 26 ILE B N 1
ATOM 817 C CA . ILE B 1 26 ? 10.797 -8.773 -11.32 1 94.38 26 ILE B CA 1
ATOM 818 C C . ILE B 1 26 ? 11.562 -10.086 -11.188 1 94.38 26 ILE B C 1
ATOM 820 O O . ILE B 1 26 ? 11.117 -11.125 -11.695 1 94.38 26 ILE B O 1
ATOM 824 N N . SER B 1 27 ? 12.68 -10.008 -10.539 1 96 27 SER B N 1
ATOM 825 C CA . SER B 1 27 ? 13.461 -11.219 -10.328 1 96 27 SER B CA 1
ATOM 826 C C . SER B 1 27 ? 12.898 -12.047 -9.18 1 96 27 SER B C 1
ATOM 828 O O . SER B 1 27 ? 12.289 -11.508 -8.258 1 96 27 SER B O 1
ATOM 830 N N . GLN B 1 28 ? 13.109 -13.352 -9.305 1 96 28 GLN B N 1
ATOM 831 C CA . GLN B 1 28 ? 12.703 -14.258 -8.234 1 96 28 GLN B CA 1
ATOM 832 C C . GLN B 1 28 ? 13.336 -13.852 -6.906 1 96 28 GLN B C 1
ATOM 834 O O . GLN B 1 28 ? 12.68 -13.922 -5.863 1 96 28 GLN B O 1
ATOM 839 N N . ARG B 1 29 ? 14.5 -13.445 -6.98 1 94.94 29 ARG B N 1
ATOM 840 C CA . ARG B 1 29 ? 15.211 -13.016 -5.777 1 94.94 29 ARG B CA 1
ATOM 841 C C . ARG B 1 29 ? 14.5 -11.836 -5.117 1 94.94 29 ARG B C 1
ATOM 843 O O . ARG B 1 29 ? 14.289 -11.844 -3.902 1 94.94 29 ARG B O 1
ATOM 850 N N . THR B 1 30 ? 14.219 -10.883 -5.883 1 92.94 30 THR B N 1
ATOM 851 C CA . THR B 1 30 ? 13.523 -9.695 -5.391 1 92.94 30 THR B CA 1
ATOM 852 C C . THR B 1 30 ? 12.188 -10.078 -4.766 1 92.94 30 THR B C 1
ATOM 854 O O . THR B 1 30 ? 11.844 -9.609 -3.676 1 92.94 30 THR B O 1
ATOM 857 N N . TYR B 1 31 ? 11.477 -10.898 -5.457 1 93.81 31 TYR B N 1
ATOM 858 C CA . TYR B 1 31 ? 10.18 -11.344 -4.965 1 93.81 31 TYR B CA 1
ATOM 859 C C . TYR B 1 31 ? 10.32 -12.078 -3.637 1 93.81 31 TYR B C 1
ATOM 861 O O . TYR B 1 31 ? 9.531 -11.859 -2.711 1 93.81 31 TYR B O 1
ATOM 869 N N . SER B 1 32 ? 11.266 -12.938 -3.564 1 92.31 32 SER B N 1
ATOM 870 C CA . SER B 1 32 ? 11.516 -13.695 -2.34 1 92.31 32 SER B CA 1
ATOM 871 C C . SER B 1 32 ? 11.789 -12.758 -1.166 1 92.31 32 SER B C 1
ATOM 873 O O . SER B 1 32 ? 11.32 -13 -0.051 1 92.31 32 SER B O 1
ATOM 875 N N . TYR B 1 33 ? 12.469 -11.719 -1.447 1 89.62 33 TYR B N 1
ATOM 876 C CA . TYR B 1 33 ? 12.766 -10.719 -0.423 1 89.62 33 TYR B CA 1
ATOM 877 C C . TYR B 1 33 ? 11.492 -10.062 0.084 1 89.62 33 TYR B C 1
ATOM 879 O O . TYR B 1 33 ? 11.359 -9.789 1.28 1 89.62 33 TYR B O 1
ATOM 887 N N . TYR B 1 34 ? 10.617 -9.805 -0.773 1 87.88 34 TYR B N 1
ATOM 888 C CA . TYR B 1 34 ? 9.344 -9.195 -0.388 1 87.88 34 TYR B CA 1
ATOM 889 C C . TYR B 1 34 ? 8.555 -10.117 0.531 1 87.88 34 TYR B C 1
ATOM 891 O O . TYR B 1 34 ? 8.078 -9.695 1.585 1 87.88 34 TYR B O 1
ATOM 899 N N . GLU B 1 35 ? 8.484 -11.375 0.214 1 88.81 35 GLU B N 1
ATOM 900 C CA . GLU B 1 35 ? 7.688 -12.328 0.984 1 88.81 35 GLU B CA 1
ATOM 901 C C . GLU B 1 35 ? 8.32 -12.602 2.346 1 88.81 35 GLU B C 1
ATOM 903 O O . GLU B 1 35 ? 7.609 -12.828 3.328 1 88.81 35 GLU B O 1
ATOM 908 N N . SER B 1 36 ? 9.586 -12.539 2.387 1 84.62 36 SER B N 1
ATOM 909 C CA . SER B 1 36 ? 10.305 -12.875 3.613 1 84.62 36 SER B CA 1
ATOM 910 C C . SER B 1 36 ? 10.328 -11.695 4.578 1 84.62 36 SER B C 1
ATOM 912 O O . SER B 1 36 ? 10.688 -11.852 5.75 1 84.62 36 SER B O 1
ATOM 914 N N . GLY B 1 37 ? 9.891 -10.617 4.176 1 78.25 37 GLY B N 1
ATOM 915 C CA . GLY B 1 37 ? 9.875 -9.43 5.02 1 78.25 37 GLY B CA 1
ATOM 916 C C . GLY B 1 37 ? 11.211 -8.719 5.059 1 78.25 37 GLY B C 1
ATOM 917 O O . GLY B 1 37 ? 11.414 -7.824 5.883 1 78.25 37 GLY B O 1
ATOM 918 N N . GLY B 1 38 ? 12.047 -9.141 4.344 1 72.38 38 GLY B N 1
ATOM 919 C CA . GLY B 1 38 ? 13.352 -8.5 4.285 1 72.38 38 GLY B CA 1
ATOM 920 C C . GLY B 1 38 ? 13.297 -7.07 3.787 1 72.38 38 GLY B C 1
ATOM 921 O O . GLY B 1 38 ? 14.086 -6.227 4.211 1 72.38 38 GLY B O 1
ATOM 922 N N . HIS B 1 39 ? 12.422 -6.805 2.91 1 76.38 39 HIS B N 1
ATOM 923 C CA . HIS B 1 39 ? 12.227 -5.469 2.355 1 76.38 39 HIS B CA 1
ATOM 924 C C . HIS B 1 39 ? 10.742 -5.102 2.318 1 76.38 39 HIS B C 1
ATOM 926 O O . HIS B 1 39 ? 9.883 -5.973 2.168 1 76.38 39 HIS B O 1
ATOM 932 N N . ASP B 1 40 ? 10.641 -3.861 2.506 1 81.31 40 ASP B N 1
ATOM 933 C CA . ASP B 1 40 ? 9.281 -3.379 2.293 1 81.31 40 ASP B CA 1
ATOM 934 C C . ASP B 1 40 ? 8.898 -3.457 0.816 1 81.31 40 ASP B C 1
ATOM 936 O O . ASP B 1 40 ? 9.719 -3.176 -0.06 1 81.31 40 ASP B O 1
ATOM 940 N N . ILE B 1 41 ? 7.773 -4.004 0.56 1 87.38 41 ILE B N 1
ATOM 941 C CA . ILE B 1 41 ? 7.273 -4.043 -0.81 1 87.38 41 ILE B CA 1
ATOM 942 C C . ILE B 1 41 ? 6.887 -2.637 -1.258 1 87.38 41 ILE B C 1
ATOM 944 O O . ILE B 1 41 ? 6.117 -1.952 -0.58 1 87.38 41 ILE B O 1
ATOM 948 N N . PRO B 1 42 ? 7.504 -2.264 -2.332 1 87.69 42 PRO B N 1
ATOM 949 C CA . PRO B 1 42 ? 7.09 -0.959 -2.855 1 87.69 42 PRO B CA 1
ATOM 950 C C . PRO B 1 42 ? 5.602 -0.899 -3.184 1 87.69 42 PRO B C 1
ATOM 952 O O . PRO B 1 42 ? 5.016 -1.905 -3.59 1 87.69 42 PRO B O 1
ATOM 955 N N . THR B 1 43 ? 5.055 0.297 -3.039 1 89.5 43 THR B N 1
ATOM 956 C CA . THR B 1 43 ? 3.625 0.495 -3.244 1 89.5 43 THR B CA 1
ATOM 957 C C . THR B 1 43 ? 3.205 0.011 -4.629 1 89.5 43 THR B C 1
ATOM 959 O O . THR B 1 43 ? 2.17 -0.641 -4.777 1 89.5 43 THR B O 1
ATOM 962 N N . GLU B 1 44 ? 4.016 0.276 -5.621 1 88.5 44 GLU B N 1
ATOM 963 C CA . GLU B 1 44 ? 3.688 -0.11 -6.992 1 88.5 44 GLU B CA 1
ATOM 964 C C . GLU B 1 44 ? 3.559 -1.625 -7.121 1 88.5 44 GLU B C 1
ATOM 966 O O . GLU B 1 44 ? 2.666 -2.121 -7.812 1 88.5 44 GLU B O 1
ATOM 971 N N . VAL B 1 45 ? 4.406 -2.312 -6.512 1 91 45 VAL B N 1
ATOM 972 C CA . VAL B 1 45 ? 4.402 -3.771 -6.559 1 91 45 VAL B CA 1
ATOM 973 C C . VAL B 1 45 ? 3.201 -4.309 -5.781 1 91 45 VAL B C 1
ATOM 975 O O . VAL B 1 45 ? 2.533 -5.246 -6.227 1 91 45 VAL B O 1
ATOM 978 N N . LEU B 1 46 ? 2.982 -3.688 -4.688 1 91.94 46 LEU B N 1
ATOM 979 C CA . LEU B 1 46 ? 1.853 -4.082 -3.854 1 91.94 46 LEU B CA 1
ATOM 980 C C . LEU B 1 46 ? 0.54 -3.959 -4.617 1 91.94 46 LEU B C 1
ATOM 982 O O . LEU B 1 46 ? -0.316 -4.844 -4.539 1 91.94 46 LEU B O 1
ATOM 986 N N . VAL B 1 47 ? 0.406 -2.902 -5.34 1 92.25 47 VAL B N 1
ATOM 987 C CA . VAL B 1 47 ? -0.802 -2.654 -6.117 1 92.25 47 VAL B CA 1
ATOM 988 C C . VAL B 1 47 ? -0.93 -3.705 -7.219 1 92.25 47 VAL B C 1
ATOM 990 O O . VAL B 1 47 ? -2.02 -4.234 -7.461 1 92.25 47 VAL B O 1
ATOM 993 N N . ARG B 1 48 ? 0.151 -4.043 -7.828 1 93.88 48 ARG B N 1
ATOM 994 C CA . ARG B 1 48 ? 0.134 -5.059 -8.875 1 93.88 48 ARG B CA 1
ATOM 995 C C . ARG B 1 48 ? -0.278 -6.414 -8.32 1 93.88 48 ARG B C 1
ATOM 997 O O . ARG B 1 48 ? -1.029 -7.156 -8.961 1 93.88 48 ARG B O 1
ATOM 1004 N N . ILE B 1 49 ? 0.273 -6.691 -7.203 1 94.38 49 ILE B N 1
ATOM 1005 C CA . ILE B 1 49 ? -0.073 -7.945 -6.547 1 94.38 49 ILE B CA 1
ATOM 1006 C C . ILE B 1 49 ? -1.566 -7.965 -6.227 1 94.38 49 ILE B C 1
ATOM 1008 O O . ILE B 1 49 ? -2.256 -8.953 -6.512 1 94.38 49 ILE B O 1
ATOM 1012 N N . ALA B 1 50 ? -2.035 -6.934 -5.668 1 94.75 50 ALA B N 1
ATOM 1013 C CA . ALA B 1 50 ? -3.451 -6.82 -5.324 1 94.75 50 ALA B CA 1
ATOM 1014 C C . ALA B 1 50 ? -4.328 -6.977 -6.562 1 94.75 50 ALA B C 1
ATOM 1016 O O . ALA B 1 50 ? -5.359 -7.656 -6.52 1 94.75 50 ALA B O 1
ATOM 1017 N N . ASP B 1 51 ? -3.941 -6.375 -7.641 1 94.38 51 ASP B N 1
ATOM 1018 C CA . ASP B 1 51 ? -4.688 -6.457 -8.891 1 94.38 51 ASP B CA 1
ATOM 1019 C C . ASP B 1 51 ? -4.699 -7.887 -9.43 1 94.38 51 ASP B C 1
ATOM 1021 O O . ASP B 1 51 ? -5.734 -8.375 -9.898 1 94.38 51 ASP B O 1
ATOM 1025 N N . PHE B 1 52 ? -3.529 -8.43 -9.336 1 95.06 52 PHE B N 1
ATOM 1026 C CA . PHE B 1 52 ? -3.395 -9.797 -9.836 1 95.06 52 PHE B CA 1
ATOM 1027 C C . PHE B 1 52 ? -4.348 -10.734 -9.109 1 95.06 52 PHE B C 1
ATOM 1029 O O . PHE B 1 52 ? -5.027 -11.547 -9.742 1 95.06 52 PHE B O 1
ATOM 1036 N N . TYR B 1 53 ? -4.453 -10.602 -7.82 1 94.38 53 TYR B N 1
ATOM 1037 C CA . TYR B 1 53 ? -5.277 -11.484 -7.008 1 94.38 53 TYR B CA 1
ATOM 1038 C C . TYR B 1 53 ? -6.699 -10.945 -6.879 1 94.38 53 TYR B C 1
ATOM 1040 O O . TYR B 1 53 ? -7.566 -11.602 -6.301 1 94.38 53 TYR B O 1
ATOM 1048 N N . GLN B 1 54 ? -6.922 -9.781 -7.344 1 94.19 54 GLN B N 1
ATOM 1049 C CA . GLN B 1 54 ? -8.227 -9.133 -7.266 1 94.19 54 GLN B CA 1
ATOM 1050 C C . GLN B 1 54 ? -8.664 -8.945 -5.816 1 94.19 54 GLN B C 1
ATOM 1052 O O . GLN B 1 54 ? -9.797 -9.266 -5.453 1 94.19 54 GLN B O 1
ATOM 1057 N N . VAL B 1 55 ? -7.809 -8.445 -5.047 1 94 55 VAL B N 1
ATOM 1058 C CA . VAL B 1 55 ? -8.062 -8.141 -3.641 1 94 55 VAL B CA 1
ATOM 1059 C C . VAL B 1 55 ? -7.66 -6.699 -3.346 1 94 55 VAL B C 1
ATOM 1061 O O . VAL B 1 55 ? -7.086 -6.02 -4.199 1 94 55 VAL B O 1
ATOM 1064 N N . SER B 1 56 ? -8.062 -6.305 -2.146 1 93.62 56 SER B N 1
ATOM 1065 C CA . SER B 1 56 ? -7.652 -4.965 -1.73 1 93.62 56 SER B CA 1
ATOM 1066 C C . SER B 1 56 ? -6.227 -4.961 -1.195 1 93.62 56 SER B C 1
ATOM 1068 O O . SER B 1 56 ? -5.715 -5.996 -0.763 1 93.62 56 SER B O 1
ATOM 1070 N N . VAL B 1 57 ? -5.547 -3.836 -1.279 1 93.25 57 VAL B N 1
ATOM 1071 C CA . VAL B 1 57 ? -4.223 -3.674 -0.689 1 93.25 57 VAL B CA 1
ATOM 1072 C C . VAL B 1 57 ? -4.309 -3.842 0.827 1 93.25 57 VAL B C 1
ATOM 1074 O O . VAL B 1 57 ? -3.416 -4.43 1.443 1 93.25 57 VAL B O 1
ATOM 1077 N N . ASP B 1 58 ? -5.41 -3.439 1.356 1 93.94 58 ASP B N 1
ATOM 1078 C CA . ASP B 1 58 ? -5.625 -3.584 2.793 1 93.94 58 ASP B CA 1
ATOM 1079 C C . ASP B 1 58 ? -5.656 -5.055 3.199 1 93.94 58 ASP B C 1
ATOM 1081 O O . ASP B 1 58 ? -5.16 -5.426 4.266 1 93.94 58 ASP B O 1
ATOM 1085 N N . TYR B 1 59 ? -6.25 -5.812 2.369 1 93.44 59 TYR B N 1
ATOM 1086 C CA . TYR B 1 59 ? -6.285 -7.246 2.645 1 93.44 59 TYR B CA 1
ATOM 1087 C C . TYR B 1 59 ? -4.879 -7.836 2.648 1 93.44 59 TYR B C 1
ATOM 1089 O O . TYR B 1 59 ? -4.523 -8.602 3.545 1 93.44 59 TYR B O 1
ATOM 1097 N N . LEU B 1 60 ? -4.062 -7.395 1.67 1 92.62 60 LEU B N 1
ATOM 1098 C CA . LEU B 1 60 ? -2.695 -7.895 1.555 1 92.62 60 LEU B CA 1
ATOM 1099 C C . LEU B 1 60 ? -1.873 -7.52 2.783 1 92.62 60 LEU B C 1
ATOM 1101 O O . LEU B 1 60 ? -1.011 -8.289 3.217 1 92.62 60 LEU B O 1
ATOM 1105 N N . LEU B 1 61 ? -2.213 -6.383 3.324 1 91.12 61 LEU B N 1
ATOM 1106 C CA . LEU B 1 61 ? -1.438 -5.84 4.434 1 91.12 61 LEU B CA 1
ATOM 1107 C C . LEU B 1 61 ? -2.039 -6.262 5.773 1 91.12 61 LEU B C 1
ATOM 1109 O O . LEU B 1 61 ? -1.685 -5.711 6.816 1 91.12 61 LEU B O 1
ATOM 1113 N N . ASN B 1 62 ? -2.961 -7.121 5.77 1 90 62 ASN B N 1
ATOM 1114 C CA . ASN B 1 62 ? -3.607 -7.672 6.957 1 90 62 ASN B CA 1
ATOM 1115 C C . ASN B 1 62 ? -4.371 -6.598 7.727 1 90 62 ASN B C 1
ATOM 1117 O O . ASN B 1 62 ? -4.453 -6.645 8.953 1 90 62 ASN B O 1
ATOM 1121 N N . ARG B 1 63 ? -4.82 -5.668 7.039 1 90.38 63 ARG B N 1
ATOM 1122 C CA . ARG B 1 63 ? -5.582 -4.605 7.684 1 90.38 63 ARG B CA 1
ATOM 1123 C C . ARG B 1 63 ? -7.07 -4.93 7.699 1 90.38 63 ARG B C 1
ATOM 1125 O O . ARG B 1 63 ? -7.836 -4.312 8.445 1 90.38 63 ARG B O 1
ATOM 1132 N N . THR B 1 64 ? -7.469 -5.824 6.832 1 90.75 64 THR B N 1
ATOM 1133 C CA . THR B 1 64 ? -8.844 -6.312 6.766 1 90.75 64 THR B CA 1
ATOM 1134 C C . THR B 1 64 ? -8.875 -7.793 6.398 1 90.75 64 THR B C 1
ATOM 1136 O O . THR B 1 64 ? -7.941 -8.305 5.77 1 90.75 64 THR B O 1
ATOM 1139 N N . ASP B 1 65 ? -9.875 -8.438 6.762 1 90.94 65 ASP B N 1
ATOM 1140 C CA . ASP B 1 65 ? -10.023 -9.844 6.414 1 90.94 65 ASP B CA 1
ATOM 1141 C C . ASP B 1 65 ? -10.914 -10.023 5.188 1 90.94 65 ASP B C 1
ATOM 1143 O O . ASP B 1 65 ? -11.078 -11.133 4.688 1 90.94 65 ASP B O 1
ATOM 1147 N N . LYS B 1 66 ? -11.414 -8.914 4.691 1 90.06 66 LYS B N 1
ATOM 1148 C CA . LYS B 1 66 ? -12.219 -8.969 3.477 1 90.06 66 LYS B CA 1
ATOM 1149 C C . LYS B 1 66 ? -11.336 -8.906 2.23 1 90.06 66 LYS B C 1
ATOM 1151 O O . LYS B 1 66 ? -10.586 -7.949 2.041 1 90.06 66 LYS B O 1
ATOM 1156 N N . ARG B 1 67 ? -11.422 -9.898 1.379 1 83.69 67 ARG B N 1
ATOM 1157 C CA . ARG B 1 67 ? -10.586 -10.016 0.192 1 83.69 67 ARG B CA 1
ATOM 1158 C C . ARG B 1 67 ? -10.914 -8.93 -0.824 1 83.69 67 ARG B C 1
ATOM 1160 O O . ARG B 1 67 ? -10.016 -8.344 -1.43 1 83.69 67 ARG B O 1
ATOM 1167 N N . GLU B 1 68 ? -12.25 -8.664 -0.963 1 76.44 68 GLU B N 1
ATOM 1168 C CA . GLU B 1 68 ? -12.742 -7.812 -2.043 1 76.44 68 GLU B CA 1
ATOM 1169 C C . GLU B 1 68 ? -12.453 -6.344 -1.765 1 76.44 68 GLU B C 1
ATOM 1171 O O . GLU B 1 68 ? -12.477 -5.906 -0.611 1 76.44 68 GLU B O 1
ATOM 1176 N N . MET B 1 69 ? -12.039 -5.73 -2.949 1 69.81 69 MET B N 1
ATOM 1177 C CA . MET B 1 69 ? -11.93 -4.277 -2.867 1 69.81 69 MET B CA 1
ATOM 1178 C C . MET B 1 69 ? -13.297 -3.635 -2.701 1 69.81 69 MET B C 1
ATOM 1180 O O . MET B 1 69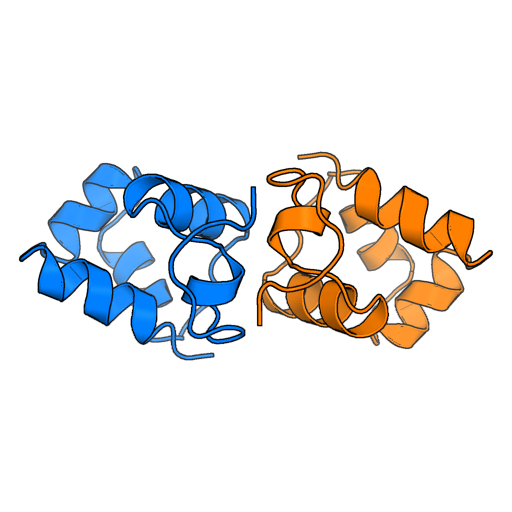 ? -14.273 -4.082 -3.303 1 69.81 69 MET B O 1
ATOM 1184 N N . ASN B 1 70 ? -13.266 -2.85 -1.584 1 58.28 70 ASN B N 1
ATOM 1185 C CA . ASN B 1 70 ? -14.547 -2.164 -1.442 1 58.28 70 ASN B CA 1
ATOM 1186 C C . ASN B 1 70 ? -14.773 -1.166 -2.574 1 58.28 70 ASN B C 1
ATOM 1188 O O . ASN B 1 70 ? -14.188 -0.083 -2.58 1 58.28 70 ASN B O 1
ATOM 1192 N N . ARG B 1 71 ? -15.055 -1.646 -3.693 1 55.44 71 ARG B N 1
ATOM 1193 C CA . ARG B 1 71 ? -15.453 -0.727 -4.754 1 55.44 71 ARG B CA 1
ATOM 1194 C C . ARG B 1 71 ? -16.703 0.048 -4.363 1 55.44 71 ARG B C 1
ATOM 1196 O O . ARG B 1 71 ? -17.547 -0.457 -3.613 1 55.44 71 ARG B O 1
#

Radius of gyration: 15.33 Å; Cα contacts (8 Å, |Δi|>4): 190; chains: 2; bounding box: 31×45×27 Å

Organism: NCBI:txid411473

Nearest PDB structures (foldseek):
  3jxc-assembly1_L  TM=8.982E-01  e=1.679E-03  Lederbergvirus P22
  3f52-assembly1_A  TM=8.564E-01  e=2.021E-03  Corynebacterium glutamicum
  3f51-assembly1_A  TM=8.779E-01  e=3.748E-03  Corynebacterium glutamicum
  6tri-assembly1_B  TM=8.276E-01  e=1.371E-02  Lactococcus phage TP901-1
  2b5a-assembly1_A  TM=8.273E-01  e=1.651E-02  [Bacillus] caldolyticus

InterPro domains:
  IPR001387 Cro/C1-type, helix-turn-helix domain [PF01381] (6-60)
  IPR001387 Cro/C1-type, helix-turn-helix domain [PS50943] (6-60)
  IPR001387 Cro/C1-type, helix-turn-helix domain [SM00530] (5-60)
  IPR001387 Cro/C1-type, helix-turn-helix domain [cd00093] (5-60)
  IPR010982 Lambda repressor-like, DNA-binding domain superfamily [G3DSA:1.10.260.40] (3-64)
  IPR010982 Lambda repressor-like, DNA-binding domain superfamily [SSF47413] (5-66)

Sequence (142 aa):
MQYIRIRNLREDMDMTQTDMAKVLFISQRTYSYYESGGHDIPTEVLVRIADFYQVSVDYLLNRTDKREMNRMQYIRIRNLREDMDMTQTDMAKVLFISQRTYSYYESGGHDIPTEVLVRIADFYQVSVDYLLNRTDKREMNR

Solvent-accessible surface area (backbone atoms only — not comparable to full-atom values): 7691 Å² total; per-residue (Å²): 110,70,29,58,51,52,49,50,54,37,50,74,69,71,44,51,63,58,54,50,12,58,76,69,70,49,50,44,66,60,44,51,34,32,46,68,28,77,38,80,52,47,44,71,56,45,52,50,51,18,58,73,70,60,31,22,51,34,27,48,68,67,71,24,87,46,51,59,56,60,109,108,70,29,57,50,52,48,50,53,38,51,73,68,71,44,51,63,59,54,50,11,57,74,69,70,48,51,42,67,59,43,52,34,33,47,68,27,74,38,82,50,47,43,71,56,45,50,50,52,17,58,71,70,60,31,22,50,35,29,49,68,66,72,24,88,43,50,62,54,60,109

Foldseek 3Di:
DAQQVLVVLCVVVPHDLCRVCVQLVHHSVVSVCCNRVVDPDDPVSLVSSLVVSQADSCCSVVNDVGRHDPD/DAQQVLVVLCVVVPHDLCRVCVQLVHHSVVSV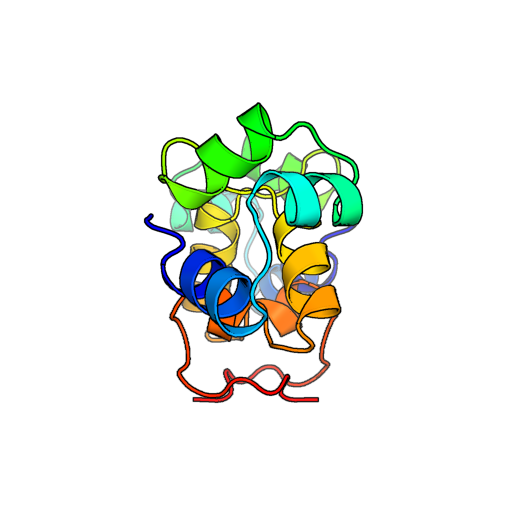CCNRVVDPDDPVSLVSSLVVSQADSCCSVVNDVGRHDPD

Secondary structure (DSSP, 8-state):
---HHHHHHHHHTT--HHHHHHHHTS-HHHHHHHHHTSSPPBHHHHHHHHHHHT--HHHHTTS-S--S---/---HHHHHHHHHTT--HHHHHHHHTS-HHHHHHHHHTSSPPBHHHHHHHHHHHT--HHHHTTS-S--S---